Protein AF-A0A914Y4A3-F1 (afdb_monomer_lite)

InterPro domains:
  IPR019425 7TM GPCR, serpentine receptor class t (Srt) [PF10321] (1-140)
  IPR019425 7TM GPCR, serpentine receptor class t (Srt) [PTHR23021] (1-138)

Foldseek 3Di:
DVVLVLVLCVLVDVVVSCVCCPDCNVVVVVVVVVVVVVCCVPPPQDWDQDPVVRATAQDPCPPPDDDPLPPRDTVVVVVVLVCVVVVSVVVVVVSVVVLVVVVVPDDDPVSVVSVVVSVVVVVVVVVVSVVVVVSVVVNSD

Sequence (141 aa):
MIIALNRCLEMYDHHLCAKLFDGYKVLLWLMIPTCHALFITFFTTPIVFSGLYVSWFFNPHLGYFEDNGVRYVNWFHVVNNITLVTVLTTLYGVFVIVYIKKAHGASTTQKQVSFTKVNWMCKVEQNFLTLSSIIYISMRL

Radius of gyration: 19.99 Å; chains: 1; bounding box: 43×32×58 Å

Secondary structure (DSSP, 8-state):
-HHHHHHHHHHH-HHHHHHHHSTTHHHHHHHHHHHHHHHHHHHSPPPEEETTTTEEES-TTTTTS---SSTT--HHHHHHHHHHHHHHHHHHHHHHHHHHHHGGGS-HHHHHHHHHHHHHHHHHHHHHHHHHHHHHHHTT-

Structure (mmCIF, N/CA/C/O backbone):
data_AF-A0A914Y4A3-F1
#
_entry.id   AF-A0A914Y4A3-F1
#
loop_
_atom_site.group_PDB
_atom_site.id
_atom_site.type_symbol
_atom_site.label_atom_id
_atom_site.label_alt_id
_atom_site.label_comp_id
_atom_site.label_asym_id
_atom_site.label_entity_id
_atom_site.label_seq_id
_atom_site.pdbx_PDB_ins_code
_atom_site.Cartn_x
_atom_site.Cartn_y
_atom_site.Cartn_z
_atom_site.occupancy
_atom_site.B_iso_or_equiv
_atom_site.auth_seq_id
_atom_site.auth_comp_id
_atom_site.auth_asym_id
_atom_site.auth_atom_id
_atom_site.pdbx_PDB_model_num
ATOM 1 N N . MET A 1 1 ? -0.942 -2.604 3.015 1.00 72.75 1 MET A N 1
ATOM 2 C CA . MET A 1 1 ? -2.414 -2.612 3.212 1.00 72.75 1 MET A CA 1
ATOM 3 C C . MET A 1 1 ? -2.878 -3.619 4.252 1.00 72.75 1 MET A C 1
ATOM 5 O O . MET A 1 1 ? -3.431 -3.188 5.247 1.00 72.75 1 MET A O 1
ATOM 9 N N . ILE A 1 2 ? -2.655 -4.928 4.072 1.00 78.44 2 ILE A N 1
ATOM 10 C CA . ILE A 1 2 ? -3.132 -5.956 5.025 1.00 78.44 2 ILE A CA 1
ATOM 11 C C . ILE A 1 2 ? -2.548 -5.747 6.432 1.00 78.44 2 ILE A C 1
ATOM 13 O O . ILE A 1 2 ? -3.267 -5.828 7.420 1.00 78.44 2 ILE A O 1
ATOM 17 N N . ILE A 1 3 ? -1.264 -5.388 6.519 1.00 77.69 3 ILE A N 1
ATOM 18 C CA . ILE A 1 3 ? -0.598 -5.077 7.793 1.00 77.69 3 ILE A CA 1
ATOM 19 C C . ILE A 1 3 ? -1.212 -3.831 8.453 1.00 77.69 3 ILE A C 1
ATOM 21 O O . ILE A 1 3 ? -1.491 -3.850 9.649 1.00 77.69 3 ILE A O 1
ATOM 25 N N . ALA A 1 4 ? -1.468 -2.775 7.674 1.00 73.81 4 ALA A N 1
ATOM 26 C CA . ALA A 1 4 ? -2.125 -1.559 8.156 1.00 73.81 4 ALA A CA 1
ATOM 27 C C . ALA A 1 4 ? -3.545 -1.856 8.669 1.00 73.81 4 ALA A C 1
ATOM 29 O O . ALA A 1 4 ? -3.891 -1.471 9.780 1.00 73.81 4 ALA A O 1
ATOM 30 N N . LEU A 1 5 ? -4.325 -2.639 7.916 1.00 76.69 5 LEU A N 1
ATOM 31 C CA . LEU A 1 5 ? -5.645 -3.135 8.314 1.00 76.69 5 LEU A CA 1
ATOM 32 C C . LEU A 1 5 ? -5.609 -3.898 9.637 1.00 76.69 5 LEU A C 1
ATOM 34 O O . LEU A 1 5 ? -6.418 -3.621 10.518 1.00 76.69 5 LEU A O 1
ATOM 38 N N . ASN A 1 6 ? -4.660 -4.824 9.785 1.00 79.81 6 ASN A N 1
ATOM 39 C CA . ASN A 1 6 ? -4.481 -5.591 11.012 1.00 79.81 6 ASN A CA 1
ATOM 40 C C . ASN A 1 6 ? -4.212 -4.666 12.211 1.00 79.81 6 ASN A C 1
ATOM 42 O O . ASN A 1 6 ? -4.856 -4.792 13.245 1.00 79.81 6 ASN A O 1
ATOM 46 N N . ARG A 1 7 ? -3.335 -3.665 12.048 1.00 75.75 7 ARG A N 1
ATOM 47 C CA . ARG A 1 7 ? -3.029 -2.683 13.103 1.00 75.75 7 ARG A CA 1
ATOM 48 C C . ARG A 1 7 ? -4.204 -1.768 13.437 1.00 75.75 7 ARG A C 1
ATOM 50 O O . ARG A 1 7 ? -4.429 -1.475 14.609 1.00 75.75 7 ARG A O 1
ATOM 57 N N . CYS A 1 8 ? -4.972 -1.337 12.438 1.00 74.06 8 CYS A N 1
ATOM 58 C CA . CYS A 1 8 ? -6.203 -0.587 12.670 1.00 74.06 8 CYS A CA 1
ATOM 59 C C . CYS A 1 8 ? -7.218 -1.436 13.448 1.00 74.06 8 CYS A C 1
ATOM 61 O O . CYS A 1 8 ? -7.790 -0.968 14.426 1.00 74.06 8 CYS A O 1
ATOM 63 N N . LEU A 1 9 ? -7.426 -2.694 13.060 1.00 75.25 9 LEU A N 1
ATOM 64 C CA . LEU A 1 9 ? -8.406 -3.572 13.703 1.00 75.25 9 LEU A CA 1
ATOM 65 C C . LEU A 1 9 ? -8.018 -3.944 15.134 1.00 75.25 9 LEU A C 1
ATOM 67 O O . LEU A 1 9 ? -8.874 -3.886 16.013 1.00 75.25 9 LEU A O 1
ATOM 71 N N . GLU A 1 10 ? -6.740 -4.229 15.382 1.00 75.06 10 GLU A N 1
ATOM 72 C CA . GLU A 1 10 ? -6.189 -4.465 16.723 1.00 7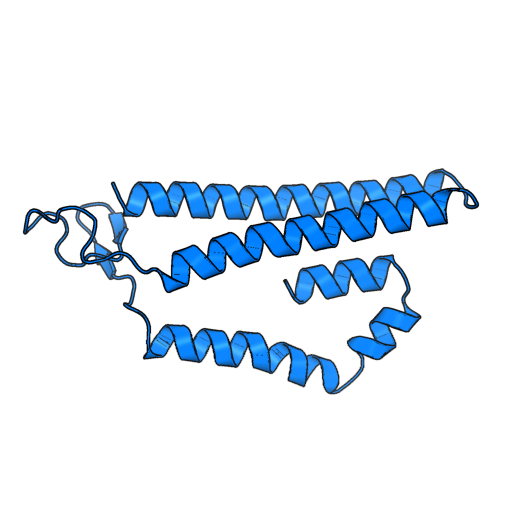5.06 10 GLU A CA 1
ATOM 73 C C . GLU A 1 10 ? -6.460 -3.278 17.664 1.00 75.06 10 GLU A C 1
ATOM 75 O O . GLU A 1 10 ? -6.768 -3.460 18.840 1.00 75.06 10 GLU A O 1
ATOM 80 N N . MET A 1 11 ? -6.417 -2.053 17.133 1.00 68.75 11 MET A N 1
ATOM 81 C CA . MET A 1 11 ? -6.682 -0.832 17.891 1.00 68.75 11 MET A CA 1
ATOM 82 C C . MET A 1 11 ? -8.175 -0.505 18.051 1.00 68.75 11 MET A C 1
ATOM 84 O O . MET A 1 11 ? -8.554 0.185 18.999 1.00 68.75 11 MET A O 1
ATOM 88 N N . TYR A 1 12 ? -9.025 -0.966 17.130 1.00 72.00 12 TYR A N 1
ATOM 89 C CA . TYR A 1 12 ? -10.474 -0.766 17.197 1.00 72.00 12 TYR A CA 1
ATOM 90 C C . TYR A 1 12 ? -11.144 -1.708 18.201 1.00 72.00 12 TYR A C 1
ATOM 92 O O . TYR A 1 12 ? -11.928 -1.266 19.052 1.00 72.00 12 TYR A O 1
ATOM 100 N N . ASP A 1 13 ? -10.874 -3.005 18.042 1.00 72.88 13 ASP A N 1
ATOM 101 C CA . ASP A 1 13 ? -11.457 -4.085 18.825 1.00 72.88 13 ASP A CA 1
ATOM 102 C C . ASP A 1 13 ? -10.665 -5.387 18.617 1.00 72.88 13 ASP A C 1
ATOM 104 O O . ASP A 1 13 ? -10.649 -5.977 17.530 1.00 72.88 13 ASP A O 1
ATOM 108 N N . HIS A 1 14 ? -10.061 -5.869 19.701 1.00 73.69 14 HIS A N 1
ATOM 109 C CA . HIS A 1 14 ? -9.294 -7.109 19.724 1.00 73.69 14 HIS A CA 1
ATOM 110 C C . HIS A 1 14 ? -10.144 -8.333 19.326 1.00 73.69 14 HIS A C 1
ATOM 112 O O . HIS A 1 14 ? -9.629 -9.267 18.710 1.00 73.69 14 HIS A O 1
ATOM 118 N N . HIS A 1 15 ? -11.456 -8.331 19.600 1.00 75.50 15 HIS A N 1
ATOM 119 C CA . HIS A 1 15 ? -12.346 -9.435 19.221 1.00 75.50 15 HIS A CA 1
ATOM 120 C C . HIS A 1 15 ? -12.590 -9.499 17.710 1.00 75.50 15 HIS A C 1
ATOM 122 O O . HIS A 1 15 ? -12.627 -10.588 17.128 1.00 75.50 15 HIS A O 1
ATOM 128 N N . LEU A 1 16 ? -12.728 -8.343 17.054 1.00 71.50 16 LEU A N 1
ATOM 129 C CA . LEU A 1 16 ? -12.895 -8.276 15.602 1.00 71.50 16 LEU A CA 1
ATOM 130 C C . LEU A 1 16 ? -11.595 -8.653 14.881 1.00 71.50 16 LEU A C 1
ATOM 132 O O . LEU A 1 16 ? -11.632 -9.369 13.878 1.00 71.50 16 LEU A O 1
ATOM 136 N N . CYS A 1 17 ? -10.456 -8.212 15.427 1.00 77.31 17 CYS A N 1
ATOM 137 C CA . CYS A 1 17 ? -9.129 -8.572 14.940 1.00 77.31 17 CYS A CA 1
ATOM 138 C C . CYS A 1 17 ? -8.912 -10.088 14.992 1.00 77.31 17 CYS A C 1
ATOM 140 O O . CYS A 1 17 ? -8.583 -10.684 13.970 1.00 77.31 17 CYS A O 1
ATOM 142 N N . ALA A 1 18 ? -9.202 -10.732 16.128 1.00 77.81 18 ALA A N 1
ATOM 143 C CA . ALA A 1 18 ? -9.138 -12.188 16.241 1.00 77.81 18 ALA A CA 1
ATOM 144 C C . ALA A 1 18 ? -10.090 -12.873 15.240 1.00 77.81 18 ALA A C 1
ATOM 146 O O . ALA A 1 18 ? -9.721 -13.799 14.530 1.00 77.81 18 ALA A O 1
ATOM 147 N N . LYS A 1 19 ? -11.317 -12.380 15.053 1.00 79.06 19 LYS A N 1
ATOM 148 C CA . LYS A 1 19 ? -12.245 -13.022 14.107 1.00 79.06 19 LYS A CA 1
ATOM 149 C C . LYS A 1 19 ? -11.733 -13.034 12.654 1.00 79.06 19 LYS A C 1
ATOM 151 O O . LYS A 1 19 ? -11.976 -14.018 11.940 1.00 79.06 19 LYS A O 1
ATOM 156 N N . LEU A 1 20 ? -11.055 -11.963 12.226 1.00 76.38 20 LEU A N 1
ATOM 157 C CA . LEU A 1 20 ? -10.520 -11.804 10.866 1.00 76.38 20 LEU A CA 1
ATOM 158 C C . LEU A 1 20 ? -9.115 -12.401 10.670 1.00 76.38 20 LEU A C 1
ATOM 160 O O . LEU A 1 20 ? -8.853 -12.963 9.606 1.00 76.38 20 LEU A O 1
ATOM 164 N N . PHE A 1 21 ? -8.238 -12.263 11.665 1.00 78.38 21 PHE A N 1
ATOM 165 C CA . PHE A 1 21 ? -6.798 -12.545 11.590 1.00 78.38 21 PHE A CA 1
ATOM 166 C C . PHE A 1 21 ? -6.339 -13.637 12.568 1.00 78.38 21 PHE A C 1
ATOM 168 O O . PHE A 1 21 ? -5.157 -13.710 12.884 1.00 78.38 21 PHE A O 1
ATOM 175 N N . ASP A 1 22 ? -7.230 -14.499 13.054 1.00 78.75 22 ASP A N 1
ATOM 176 C CA . ASP A 1 22 ? -6.824 -15.624 13.901 1.00 78.75 22 ASP A CA 1
ATOM 177 C C . ASP A 1 22 ? -6.582 -16.917 13.104 1.00 78.75 22 ASP A C 1
ATOM 179 O O . ASP A 1 22 ? -7.251 -17.223 12.104 1.00 78.75 22 ASP A O 1
ATOM 183 N N . GLY A 1 23 ? -5.589 -17.674 13.570 1.00 79.75 23 GLY A N 1
ATOM 184 C CA . GLY A 1 23 ? -5.166 -18.960 13.030 1.00 79.75 23 GLY A CA 1
ATOM 185 C C . GLY A 1 23 ? -4.791 -18.940 11.543 1.00 79.75 23 GLY A C 1
ATOM 186 O O . GLY A 1 23 ? -4.080 -18.067 11.044 1.00 79.75 23 GLY A O 1
ATOM 187 N N . TYR A 1 24 ? -5.280 -19.942 10.808 1.00 79.44 24 TYR A N 1
ATOM 188 C CA . TYR A 1 24 ? -4.922 -20.182 9.404 1.00 79.44 24 TYR A CA 1
ATOM 189 C C . TYR A 1 24 ? -5.454 -19.119 8.428 1.00 79.44 24 TYR A C 1
ATOM 191 O O . TYR A 1 24 ? -5.008 -19.053 7.281 1.00 79.44 24 TYR A O 1
ATOM 199 N N . LYS A 1 25 ? -6.396 -18.265 8.854 1.00 80.62 25 LYS A N 1
ATOM 200 C CA . LYS A 1 25 ? -6.972 -17.224 7.991 1.00 80.62 25 LYS A CA 1
ATOM 201 C C . LYS A 1 25 ? -5.934 -16.173 7.609 1.00 80.62 25 LYS A C 1
ATOM 203 O O . LYS A 1 25 ? -5.974 -15.673 6.492 1.00 80.62 25 LYS A O 1
ATOM 208 N N . VAL A 1 26 ? -4.965 -15.889 8.485 1.00 83.38 26 VAL A N 1
ATOM 209 C CA . VAL A 1 26 ? -3.825 -15.008 8.165 1.00 83.38 26 VAL A CA 1
ATOM 210 C C . VAL A 1 26 ? -3.024 -15.555 6.995 1.00 83.38 26 VAL A C 1
ATOM 212 O O . VAL A 1 26 ? -2.602 -14.784 6.138 1.00 83.38 26 VAL A O 1
ATOM 215 N N . LEU A 1 27 ? -2.860 -16.880 6.923 1.00 81.00 27 LEU A N 1
ATOM 216 C CA . LEU A 1 27 ? -2.183 -17.524 5.803 1.00 81.00 27 LEU A CA 1
ATOM 217 C C . LEU A 1 27 ? -2.932 -17.251 4.493 1.00 81.00 27 LEU A C 1
ATOM 219 O O . LEU A 1 27 ? -2.307 -16.860 3.515 1.00 81.00 27 LEU A O 1
ATOM 223 N N . LEU A 1 28 ? -4.267 -17.363 4.488 1.00 83.88 28 LEU A N 1
ATOM 224 C CA . LEU A 1 28 ? -5.092 -17.013 3.323 1.00 83.88 28 LEU A CA 1
ATOM 225 C C . LEU A 1 28 ? -4.951 -15.534 2.938 1.00 83.88 28 LEU A C 1
ATOM 227 O O . LEU A 1 28 ? -4.813 -15.219 1.758 1.00 83.88 28 LEU A O 1
ATOM 231 N N . TRP A 1 29 ? -4.922 -14.629 3.918 1.00 82.94 29 TRP A N 1
ATOM 232 C CA . TRP A 1 29 ? -4.665 -13.209 3.664 1.00 82.94 29 TRP A CA 1
ATOM 233 C C . TRP A 1 29 ? -3.268 -12.959 3.092 1.00 82.94 29 TRP A C 1
ATOM 235 O O . TRP A 1 29 ? -3.117 -12.071 2.259 1.00 82.94 29 TRP A O 1
ATOM 245 N N . LEU A 1 30 ? -2.263 -13.742 3.491 1.00 84.31 30 LEU A N 1
ATOM 246 C CA . LEU A 1 30 ? -0.892 -13.645 2.987 1.00 84.31 30 LEU A CA 1
ATOM 247 C C . LEU A 1 30 ? -0.737 -14.235 1.576 1.00 84.31 30 LEU A C 1
ATOM 249 O O . LEU A 1 30 ? 0.096 -13.766 0.807 1.00 84.31 30 LEU A O 1
ATOM 253 N N . MET A 1 31 ? -1.581 -15.192 1.188 1.00 86.62 31 MET A N 1
ATOM 254 C CA . MET A 1 31 ? -1.581 -15.730 -0.176 1.00 86.62 31 MET A CA 1
ATOM 255 C C . MET A 1 31 ? -1.922 -14.668 -1.228 1.00 86.62 31 MET A C 1
ATOM 257 O O . MET A 1 31 ? -1.401 -14.729 -2.339 1.00 86.62 31 MET A O 1
ATOM 261 N N . ILE A 1 32 ? -2.751 -13.676 -0.888 1.00 85.44 32 ILE A N 1
ATOM 262 C CA . ILE A 1 32 ? -3.153 -12.594 -1.801 1.00 85.44 32 ILE A CA 1
ATOM 263 C C . ILE A 1 32 ? -1.940 -11.766 -2.277 1.00 85.44 32 ILE A C 1
ATOM 265 O O . ILE A 1 32 ? -1.715 -11.702 -3.488 1.00 85.44 32 ILE A O 1
ATOM 269 N N . PRO A 1 33 ? -1.121 -11.152 -1.394 1.00 85.62 33 PRO A N 1
ATOM 270 C CA . PRO A 1 33 ? 0.063 -10.414 -1.820 1.00 85.62 33 PRO A CA 1
ATOM 271 C C . PRO A 1 33 ? 1.119 -11.321 -2.457 1.00 85.62 33 PRO A C 1
ATOM 273 O O . PRO A 1 33 ? 1.798 -10.869 -3.372 1.00 85.62 33 PRO A O 1
ATOM 276 N N . THR A 1 34 ? 1.237 -12.589 -2.048 1.00 86.62 34 THR A N 1
ATOM 277 C CA . THR A 1 34 ? 2.161 -13.538 -2.691 1.00 86.62 34 THR A CA 1
ATOM 278 C C . THR A 1 34 ? 1.754 -13.837 -4.133 1.00 86.62 34 THR A C 1
ATOM 280 O O . THR A 1 34 ? 2.588 -13.778 -5.031 1.00 86.62 34 THR A O 1
ATOM 283 N N . CYS A 1 35 ? 0.470 -14.098 -4.384 1.00 88.19 35 CYS A N 1
ATOM 284 C CA . CYS A 1 35 ? -0.048 -14.314 -5.733 1.00 88.19 35 CYS A CA 1
ATOM 285 C C . CYS A 1 35 ? 0.090 -13.051 -6.596 1.00 88.19 35 CYS A C 1
ATOM 287 O O . CYS A 1 35 ? 0.537 -13.129 -7.737 1.00 88.19 35 CYS A O 1
ATOM 289 N N . HIS A 1 36 ? -0.200 -11.878 -6.027 1.00 84.38 36 HIS A N 1
ATOM 290 C CA . HIS A 1 36 ? -0.008 -10.596 -6.702 1.00 84.38 36 HIS A CA 1
ATOM 291 C C . HIS A 1 36 ? 1.469 -10.326 -7.042 1.00 84.38 36 HIS A C 1
ATOM 293 O O . HIS A 1 36 ? 1.773 -9.867 -8.140 1.00 84.38 36 HIS A O 1
ATOM 299 N N . ALA A 1 37 ? 2.398 -10.647 -6.135 1.00 83.31 37 ALA A N 1
ATOM 300 C CA . ALA A 1 37 ? 3.833 -10.523 -6.383 1.00 83.31 37 ALA A CA 1
ATOM 301 C C . ALA A 1 37 ? 4.287 -11.445 -7.520 1.00 83.31 37 ALA A C 1
ATOM 303 O O . ALA A 1 37 ? 4.954 -10.982 -8.439 1.00 83.31 37 ALA A O 1
ATOM 304 N N . LEU A 1 38 ? 3.859 -12.713 -7.508 1.00 87.12 38 LEU A N 1
ATOM 305 C CA . LEU A 1 38 ? 4.142 -13.654 -8.594 1.00 87.12 38 LEU A CA 1
ATOM 306 C C . LEU A 1 38 ? 3.579 -13.147 -9.928 1.00 87.12 38 LEU A C 1
ATOM 308 O O . LEU A 1 38 ? 4.282 -13.168 -10.935 1.00 87.12 38 LEU A O 1
ATOM 312 N N . PHE A 1 39 ? 2.347 -12.632 -9.937 1.00 86.31 39 PHE A N 1
ATOM 313 C CA . PHE A 1 39 ? 1.743 -12.061 -11.139 1.00 86.31 39 PHE A CA 1
ATOM 314 C C . PHE A 1 39 ? 2.577 -10.903 -11.703 1.00 86.31 39 PHE A C 1
ATOM 316 O O . PHE A 1 39 ? 2.872 -10.876 -12.896 1.00 86.31 39 PHE A O 1
ATOM 323 N N . ILE A 1 40 ? 3.030 -9.979 -10.853 1.00 82.06 40 ILE A N 1
ATOM 324 C CA . ILE A 1 40 ? 3.899 -8.880 -11.291 1.00 82.06 40 ILE A CA 1
ATOM 325 C C . ILE A 1 40 ? 5.226 -9.419 -11.834 1.00 82.06 40 ILE A C 1
ATOM 327 O O . ILE A 1 40 ? 5.658 -8.992 -12.898 1.00 82.06 40 ILE A O 1
ATOM 331 N N . THR A 1 41 ? 5.856 -10.381 -11.158 1.00 81.25 41 THR A N 1
ATOM 332 C CA . THR A 1 41 ? 7.150 -10.926 -11.592 1.00 81.25 41 THR A CA 1
ATOM 333 C C . THR A 1 41 ? 7.087 -11.587 -12.970 1.00 81.25 41 THR A C 1
ATOM 335 O O . THR A 1 41 ? 8.029 -11.439 -13.743 1.00 81.25 41 THR A O 1
ATOM 338 N N . PHE A 1 42 ? 6.003 -12.296 -13.297 1.00 81.75 42 PHE A N 1
ATOM 339 C CA . PHE A 1 42 ? 5.896 -13.015 -14.571 1.00 81.75 42 PHE A CA 1
ATOM 340 C C . PHE A 1 42 ? 5.285 -12.194 -15.713 1.00 81.75 42 PHE A C 1
ATOM 342 O O . PHE A 1 42 ? 5.662 -12.398 -16.864 1.00 81.75 42 PHE A O 1
ATOM 349 N N . PHE A 1 43 ? 4.345 -11.287 -15.427 1.00 79.06 43 PHE A N 1
ATOM 350 C CA . PHE A 1 43 ? 3.544 -10.617 -16.464 1.00 79.06 43 PHE A CA 1
ATOM 351 C C . PHE A 1 43 ? 3.872 -9.135 -16.660 1.00 79.06 43 PHE A C 1
ATOM 353 O O . PHE A 1 43 ? 3.337 -8.507 -17.572 1.00 79.06 43 PHE A O 1
ATOM 360 N N . THR A 1 44 ? 4.723 -8.554 -15.816 1.00 78.38 44 THR A N 1
ATOM 361 C CA . THR A 1 44 ? 5.046 -7.125 -15.862 1.00 78.38 44 THR A CA 1
ATOM 362 C C . THR A 1 44 ? 6.484 -6.901 -16.318 1.00 78.38 44 THR A C 1
ATOM 364 O O . THR A 1 44 ? 7.369 -7.703 -16.033 1.00 78.38 44 THR A O 1
ATOM 367 N N . THR A 1 45 ? 6.734 -5.796 -17.025 1.00 73.38 45 THR A N 1
ATOM 368 C CA . THR A 1 45 ? 8.079 -5.416 -17.468 1.00 73.38 45 THR A CA 1
ATOM 369 C C . THR A 1 45 ? 9.025 -5.255 -16.272 1.00 73.38 45 THR A C 1
ATOM 371 O O . THR A 1 45 ? 8.732 -4.458 -15.370 1.00 73.38 45 THR A O 1
ATOM 374 N N . PRO A 1 46 ? 10.152 -5.993 -16.239 1.00 72.81 46 PRO A N 1
ATOM 375 C CA . PRO A 1 46 ? 11.111 -5.888 -15.153 1.00 72.81 46 PRO A CA 1
ATOM 376 C C . PRO A 1 46 ? 11.825 -4.538 -15.204 1.00 72.81 46 PRO A C 1
ATOM 378 O O . PRO A 1 46 ? 12.092 -3.990 -16.274 1.00 72.81 46 PRO A O 1
ATOM 381 N N . ILE A 1 47 ? 12.146 -4.012 -14.027 1.00 76.38 47 ILE A N 1
ATOM 382 C CA . ILE A 1 47 ? 12.933 -2.790 -13.890 1.00 76.38 47 ILE A CA 1
ATOM 383 C C . ILE A 1 47 ? 14.405 -3.162 -14.068 1.00 76.38 47 ILE A C 1
ATOM 385 O O . ILE A 1 47 ? 14.900 -4.067 -13.395 1.00 76.38 47 ILE A O 1
ATOM 389 N N . VAL A 1 48 ? 15.104 -2.470 -14.964 1.00 79.31 48 VAL A N 1
ATOM 390 C CA . VAL A 1 48 ? 16.516 -2.724 -15.263 1.00 79.31 48 VAL A CA 1
ATOM 391 C C . VAL A 1 48 ? 17.363 -1.609 -14.659 1.00 79.31 48 VAL A C 1
ATOM 393 O O . VAL A 1 48 ? 17.016 -0.430 -14.734 1.00 79.31 48 VAL A O 1
ATOM 396 N N . PHE A 1 49 ? 18.476 -1.981 -14.031 1.00 79.50 49 PHE A N 1
ATOM 397 C CA . PHE A 1 49 ? 19.432 -1.015 -13.501 1.00 79.50 49 PHE A CA 1
ATOM 398 C C . PHE A 1 49 ? 20.270 -0.425 -14.640 1.00 79.50 49 PHE A C 1
ATOM 400 O O . PHE A 1 49 ? 20.935 -1.165 -15.365 1.00 79.50 49 PHE A O 1
ATOM 407 N N . SER A 1 50 ? 20.263 0.903 -14.780 1.00 77.06 50 SER A N 1
ATOM 408 C CA . SER A 1 50 ? 21.127 1.613 -15.722 1.00 77.06 50 SER A CA 1
ATOM 409 C C . SER A 1 50 ? 22.304 2.235 -14.980 1.00 77.0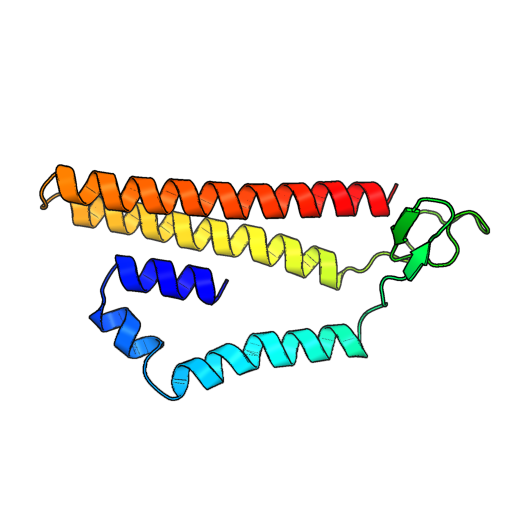6 50 SER A C 1
ATOM 411 O O . SER A 1 50 ? 22.136 3.139 -14.160 1.00 77.06 50 SER A O 1
ATOM 413 N N . GLY A 1 51 ? 23.516 1.779 -15.304 1.00 77.38 51 GLY A N 1
ATOM 414 C CA . GLY A 1 51 ? 24.753 2.335 -14.751 1.00 77.38 51 GLY A CA 1
ATOM 415 C C . GLY A 1 51 ? 25.043 3.771 -15.201 1.00 77.38 51 GLY A C 1
ATOM 416 O O . GLY A 1 51 ? 25.794 4.464 -14.526 1.00 77.38 51 GLY A O 1
ATOM 417 N N . LEU A 1 52 ? 24.423 4.236 -16.294 1.00 74.56 52 LEU A N 1
ATOM 418 C CA . LEU A 1 52 ? 24.605 5.599 -16.815 1.00 74.56 52 LEU A CA 1
ATOM 419 C C . LEU A 1 52 ? 23.996 6.663 -15.895 1.00 74.56 52 LEU A C 1
ATOM 421 O O . LEU A 1 52 ? 24.572 7.730 -15.719 1.00 74.56 52 LEU A O 1
ATOM 425 N N . TYR A 1 53 ? 22.852 6.353 -15.285 1.00 74.62 53 TYR A N 1
ATOM 426 C CA . TYR A 1 53 ? 22.121 7.266 -14.401 1.00 74.62 53 TYR A CA 1
ATOM 427 C C . TYR A 1 53 ? 22.101 6.781 -12.944 1.00 74.62 53 TYR A C 1
ATOM 429 O O . TYR A 1 53 ? 21.433 7.382 -12.107 1.00 74.62 53 TYR A O 1
ATOM 437 N N . VAL A 1 54 ? 22.811 5.681 -12.645 1.00 80.88 54 VAL A N 1
ATOM 438 C CA . VAL A 1 54 ? 22.905 5.049 -11.314 1.00 80.88 54 VAL A CA 1
ATOM 439 C C . VAL A 1 54 ? 21.516 4.863 -10.684 1.00 80.88 54 VAL A C 1
ATOM 441 O O . VAL A 1 54 ? 21.289 5.112 -9.502 1.00 80.88 54 VAL A O 1
ATOM 444 N N . SER A 1 55 ? 20.547 4.460 -11.505 1.00 78.88 55 SER A N 1
ATOM 445 C CA . SER A 1 55 ? 19.149 4.339 -11.098 1.00 78.88 55 SER A CA 1
ATOM 446 C C . SER A 1 55 ? 18.446 3.230 -11.881 1.00 78.88 55 SER A C 1
ATOM 448 O O . SER A 1 55 ? 18.992 2.623 -12.805 1.00 78.88 55 SER A O 1
ATOM 450 N N . TRP A 1 56 ? 17.235 2.921 -11.447 1.00 77.06 56 TRP A N 1
ATOM 451 C CA . TRP A 1 56 ? 16.424 1.812 -11.917 1.00 77.06 56 TRP A CA 1
ATOM 452 C C . TRP A 1 56 ? 15.349 2.334 -12.857 1.00 77.06 56 TRP A C 1
ATOM 454 O O . TRP A 1 56 ? 14.592 3.218 -12.476 1.00 77.06 56 TRP A O 1
ATOM 464 N N . PHE A 1 57 ? 15.253 1.785 -14.063 1.00 74.88 57 PHE A N 1
ATOM 465 C CA . PHE A 1 57 ? 14.324 2.291 -15.066 1.00 74.88 57 PHE A CA 1
ATOM 466 C C . PHE A 1 57 ? 13.519 1.181 -15.721 1.00 74.88 57 PHE A C 1
ATOM 468 O O . PHE A 1 57 ? 13.975 0.049 -15.880 1.00 74.88 57 PHE A O 1
ATOM 475 N N . PHE A 1 58 ? 12.303 1.530 -16.137 1.00 75.12 58 PHE A N 1
ATOM 476 C CA . PHE A 1 58 ? 11.461 0.646 -16.940 1.00 75.12 58 PHE A CA 1
ATOM 477 C C . PHE A 1 58 ? 11.917 0.582 -18.406 1.00 75.12 58 PHE A C 1
ATOM 479 O O . PHE A 1 58 ? 11.609 -0.387 -19.096 1.00 75.12 58 PHE A O 1
ATOM 486 N N . ASN A 1 59 ? 12.652 1.594 -18.884 1.00 75.12 59 ASN A N 1
ATOM 487 C CA . ASN A 1 59 ? 13.215 1.630 -20.230 1.00 75.12 59 ASN A CA 1
ATOM 488 C C . ASN A 1 59 ? 14.692 1.180 -20.205 1.00 75.12 59 ASN A C 1
ATOM 490 O O . ASN A 1 59 ? 15.544 1.930 -19.729 1.00 75.12 59 ASN A O 1
ATOM 494 N N . PRO A 1 60 ? 15.037 -0.005 -20.737 1.00 72.06 60 PRO A N 1
ATOM 495 C CA . PRO A 1 60 ? 16.422 -0.477 -20.771 1.00 72.06 60 PRO A CA 1
ATOM 496 C C . PRO A 1 60 ? 17.296 0.260 -21.801 1.00 72.06 60 PRO A C 1
ATOM 498 O O . PRO A 1 60 ? 18.516 0.141 -21.757 1.00 72.06 60 PRO A O 1
ATOM 501 N N . HIS A 1 61 ? 16.696 1.023 -22.720 1.00 71.50 61 HIS A N 1
ATOM 502 C CA . HIS A 1 61 ? 17.381 1.726 -23.810 1.00 71.50 61 HIS A CA 1
ATOM 503 C C . HIS A 1 61 ? 17.611 3.219 -23.531 1.00 71.50 61 HIS A C 1
ATOM 505 O O . HIS A 1 61 ? 17.941 3.976 -24.449 1.00 71.50 61 HIS A O 1
ATOM 511 N N . LEU A 1 62 ? 17.429 3.656 -22.282 1.00 69.69 62 LEU A N 1
ATOM 512 C CA . LEU A 1 62 ? 17.684 5.036 -21.868 1.00 69.69 62 LEU A CA 1
ATOM 513 C C . LEU A 1 62 ? 19.107 5.469 -22.238 1.00 69.69 62 LEU A C 1
ATOM 515 O O . LEU A 1 62 ? 20.082 4.837 -21.832 1.00 69.69 62 LEU A O 1
ATOM 519 N N . GLY A 1 63 ? 19.202 6.547 -23.019 1.00 67.25 63 GLY A N 1
ATOM 520 C CA . GLY A 1 63 ? 20.462 7.114 -23.509 1.00 67.25 63 GLY A CA 1
ATOM 521 C C . GLY A 1 63 ? 20.945 6.586 -24.867 1.00 67.25 63 GLY A C 1
ATOM 522 O O . GLY A 1 63 ? 21.883 7.158 -25.413 1.00 67.25 63 GLY A O 1
ATOM 523 N N . TYR A 1 64 ? 20.312 5.552 -25.438 1.00 70.94 64 TYR A N 1
ATOM 524 C CA . TYR A 1 64 ? 20.690 4.988 -26.748 1.00 70.94 64 TYR A CA 1
ATOM 525 C C . TYR A 1 64 ? 19.699 5.320 -27.872 1.00 70.94 64 TYR A C 1
ATOM 527 O O . TYR A 1 64 ? 20.109 5.483 -29.018 1.00 70.94 64 TYR A O 1
ATOM 535 N N . PHE A 1 65 ? 18.408 5.438 -27.554 1.00 70.75 65 PHE A N 1
ATOM 536 C CA . PHE A 1 65 ? 17.358 5.829 -28.499 1.00 70.75 65 PHE A CA 1
ATOM 537 C C . PHE A 1 65 ? 16.443 6.876 -27.857 1.00 70.75 65 PHE A C 1
ATOM 539 O O . PHE A 1 65 ? 16.111 6.754 -26.676 1.00 70.75 65 PHE A O 1
ATOM 546 N N . GLU A 1 66 ? 16.014 7.882 -28.627 1.00 64.88 66 GLU A N 1
ATOM 547 C CA . GLU A 1 66 ? 14.973 8.814 -28.183 1.00 64.88 66 GLU A CA 1
ATOM 548 C C . GLU A 1 66 ? 13.656 8.046 -28.008 1.00 64.88 66 GLU A C 1
ATOM 550 O O . GLU A 1 66 ? 13.084 7.512 -28.962 1.00 64.88 66 GLU A O 1
ATOM 555 N N . ASP A 1 67 ? 13.196 7.948 -26.763 1.00 66.88 67 ASP A N 1
ATOM 556 C CA . ASP A 1 67 ? 11.875 7.433 -26.430 1.00 66.88 67 ASP A CA 1
ATOM 557 C C . ASP A 1 67 ? 10.982 8.594 -26.001 1.00 66.88 67 ASP A C 1
ATOM 559 O O . ASP A 1 67 ? 11.354 9.414 -25.167 1.00 66.88 67 ASP A O 1
ATOM 563 N N . ASN A 1 68 ? 9.758 8.623 -26.522 1.00 64.62 68 ASN A N 1
ATOM 564 C CA . ASN A 1 68 ? 8.791 9.689 -26.256 1.00 64.62 68 ASN A CA 1
ATOM 565 C C . ASN A 1 68 ? 8.134 9.558 -24.862 1.00 64.62 68 ASN A C 1
ATOM 567 O O . ASN A 1 68 ? 7.094 10.162 -24.607 1.00 64.62 68 ASN A O 1
ATOM 571 N N . GLY A 1 69 ? 8.682 8.717 -23.975 1.00 64.19 69 GLY A N 1
ATOM 572 C CA . GLY A 1 69 ? 8.211 8.521 -22.600 1.00 64.19 69 GLY A CA 1
ATOM 573 C C . GLY A 1 69 ? 6.881 7.768 -22.464 1.00 64.19 69 GLY A C 1
ATOM 574 O O . GLY A 1 69 ? 6.256 7.816 -21.401 1.00 64.19 69 GLY A O 1
ATOM 575 N N . VAL A 1 70 ? 6.419 7.094 -23.527 1.00 64.00 70 VAL A N 1
ATOM 576 C CA . VAL A 1 70 ? 5.135 6.358 -23.557 1.00 64.00 70 VAL A CA 1
ATOM 577 C C . VAL A 1 70 ? 5.328 4.849 -23.741 1.00 64.00 70 VAL A C 1
ATOM 579 O O . VAL A 1 70 ? 4.504 4.074 -23.258 1.00 64.00 70 VAL A O 1
ATOM 582 N N . ARG A 1 71 ? 6.409 4.395 -24.397 1.00 65.31 71 ARG A N 1
ATOM 583 C CA . ARG A 1 71 ? 6.579 2.971 -24.749 1.00 65.31 71 ARG A CA 1
ATOM 584 C C . ARG A 1 71 ? 6.871 2.065 -23.558 1.00 65.31 71 ARG A C 1
ATOM 586 O O . ARG A 1 71 ? 6.436 0.919 -23.564 1.00 65.31 71 ARG A O 1
ATOM 593 N N . TYR A 1 72 ? 7.561 2.571 -22.539 1.00 68.00 72 TYR A N 1
ATOM 594 C CA . TYR A 1 72 ? 7.993 1.777 -21.381 1.00 68.00 72 TYR A CA 1
ATOM 595 C C . TYR A 1 72 ? 7.268 2.166 -20.085 1.00 68.00 72 TYR A C 1
ATOM 597 O O . TYR A 1 72 ? 7.806 2.029 -18.988 1.00 68.00 72 TYR A O 1
ATOM 605 N N . VAL A 1 73 ? 6.026 2.651 -20.190 1.00 71.44 73 VAL A N 1
ATOM 606 C CA . VAL A 1 73 ? 5.194 2.949 -19.017 1.00 71.44 73 VAL A CA 1
ATOM 607 C C . VAL A 1 73 ? 4.530 1.674 -18.516 1.00 71.44 73 VAL A C 1
ATOM 609 O O . VAL A 1 73 ? 3.708 1.059 -19.194 1.00 71.44 73 VAL A O 1
ATOM 612 N N . ASN A 1 74 ? 4.842 1.305 -17.278 1.00 76.38 74 ASN A N 1
ATOM 613 C CA . ASN A 1 74 ? 4.161 0.219 -16.594 1.00 76.38 74 ASN A CA 1
ATOM 614 C C . ASN A 1 74 ? 2.867 0.713 -15.925 1.00 76.38 74 ASN A C 1
ATOM 616 O O . ASN A 1 74 ? 2.864 1.160 -14.774 1.00 76.38 74 ASN A O 1
ATOM 620 N N . TRP A 1 75 ? 1.754 0.610 -16.650 1.00 76.19 75 TRP A N 1
ATOM 621 C CA . TRP A 1 75 ? 0.431 1.012 -16.166 1.00 76.19 75 TRP A CA 1
ATOM 622 C C . TRP A 1 75 ? -0.024 0.240 -14.924 1.00 76.19 75 TRP A C 1
ATOM 624 O O . TRP A 1 75 ? -0.666 0.826 -14.053 1.00 76.19 75 TRP A O 1
ATOM 634 N N . PHE A 1 76 ? 0.361 -1.032 -14.782 1.00 79.38 76 PHE A N 1
ATOM 635 C CA . PHE A 1 76 ? 0.037 -1.824 -13.591 1.00 79.38 76 PHE A CA 1
ATOM 636 C C . PHE A 1 76 ? 0.679 -1.240 -12.333 1.00 79.38 76 PHE A C 1
ATOM 638 O O . PHE A 1 76 ? 0.032 -1.154 -11.291 1.00 79.38 76 PHE A O 1
ATOM 645 N N . HIS A 1 77 ? 1.921 -0.762 -12.435 1.00 76.62 77 HIS A N 1
ATOM 646 C CA . HIS A 1 77 ? 2.595 -0.102 -11.320 1.00 76.62 77 HIS A CA 1
ATOM 647 C C . HIS A 1 77 ? 1.908 1.215 -10.929 1.00 76.62 77 HIS A C 1
ATOM 649 O O . HIS A 1 77 ? 1.745 1.494 -9.740 1.00 76.62 77 HIS A O 1
ATOM 655 N N . VAL A 1 78 ? 1.456 2.009 -11.906 1.00 77.69 78 VAL A N 1
ATOM 656 C CA . VAL A 1 78 ? 0.722 3.263 -11.650 1.00 77.69 78 VAL A CA 1
ATOM 657 C C . VAL A 1 78 ? -0.606 2.986 -10.950 1.00 77.69 78 VAL A C 1
ATOM 659 O O . VAL A 1 78 ? -0.887 3.574 -9.906 1.00 77.69 78 VAL A O 1
ATOM 662 N N . VAL A 1 79 ? -1.401 2.056 -11.485 1.00 82.38 79 VAL A N 1
ATOM 663 C CA . VAL A 1 79 ? -2.700 1.678 -10.910 1.00 82.38 79 VAL A CA 1
ATOM 664 C C . VAL A 1 79 ? -2.528 1.122 -9.500 1.00 82.38 79 VAL A C 1
ATOM 666 O O . VAL A 1 79 ? -3.275 1.511 -8.603 1.00 82.38 79 VAL A O 1
ATOM 669 N N . ASN A 1 80 ? -1.526 0.267 -9.274 1.00 82.25 80 ASN A N 1
ATOM 670 C CA . ASN A 1 80 ? -1.236 -0.268 -7.948 1.00 82.25 80 ASN A CA 1
ATOM 671 C C . ASN A 1 80 ? -0.901 0.856 -6.955 1.00 82.25 80 ASN A C 1
ATOM 673 O O . ASN A 1 80 ? -1.496 0.912 -5.885 1.00 82.25 80 ASN A O 1
ATOM 677 N N . ASN A 1 81 ? -0.029 1.803 -7.316 1.00 80.44 81 ASN A N 1
ATOM 678 C CA . ASN A 1 81 ? 0.316 2.924 -6.434 1.00 80.44 81 ASN A CA 1
ATOM 679 C C . ASN A 1 81 ? -0.879 3.833 -6.113 1.00 80.44 81 ASN A C 1
ATOM 681 O O . ASN A 1 81 ? -1.080 4.183 -4.951 1.00 80.44 81 ASN A O 1
ATOM 685 N N . ILE A 1 82 ? -1.709 4.170 -7.105 1.00 82.38 82 ILE A N 1
ATOM 686 C CA . ILE A 1 82 ? -2.930 4.959 -6.873 1.00 82.38 82 ILE A CA 1
ATOM 687 C C . ILE A 1 82 ? -3.881 4.197 -5.947 1.00 82.38 82 ILE A C 1
ATOM 689 O O . ILE A 1 82 ? -4.358 4.750 -4.959 1.00 82.38 82 ILE A O 1
ATOM 693 N N . THR A 1 83 ? -4.099 2.908 -6.214 1.00 84.12 83 THR A N 1
ATOM 694 C CA . THR A 1 83 ? -4.965 2.048 -5.395 1.00 84.12 83 THR A CA 1
ATOM 695 C C . THR A 1 83 ? -4.474 1.982 -3.949 1.00 84.12 83 THR A C 1
ATOM 697 O O . THR A 1 83 ? -5.278 2.103 -3.021 1.00 84.12 83 THR A O 1
ATOM 700 N N . LEU A 1 84 ? -3.158 1.853 -3.741 1.00 81.25 84 LEU A N 1
ATOM 701 C CA . LEU A 1 84 ? -2.539 1.874 -2.415 1.00 81.25 84 LEU A CA 1
ATOM 702 C C . LEU A 1 84 ? -2.857 3.177 -1.673 1.00 81.25 84 LEU A C 1
ATOM 704 O O . LEU A 1 84 ? -3.356 3.121 -0.548 1.00 81.25 84 LEU A O 1
ATOM 708 N N . VAL A 1 85 ? -2.619 4.329 -2.308 1.00 81.44 85 VAL A N 1
ATOM 709 C CA . VAL A 1 85 ? -2.870 5.655 -1.721 1.00 81.44 85 VAL A CA 1
ATOM 710 C C . VAL A 1 85 ? -4.348 5.834 -1.386 1.00 81.44 85 VAL A C 1
ATOM 712 O O . VAL A 1 85 ? -4.680 6.214 -0.261 1.00 81.44 85 VAL A O 1
ATOM 715 N N . THR A 1 86 ? -5.245 5.545 -2.330 1.00 83.31 86 THR A N 1
ATOM 716 C CA . THR A 1 86 ? -6.683 5.768 -2.156 1.00 83.31 86 THR A CA 1
ATOM 717 C C . THR A 1 86 ? -7.234 4.920 -1.019 1.00 83.31 86 THR A C 1
ATOM 719 O O . THR A 1 86 ? -7.840 5.451 -0.092 1.00 83.31 86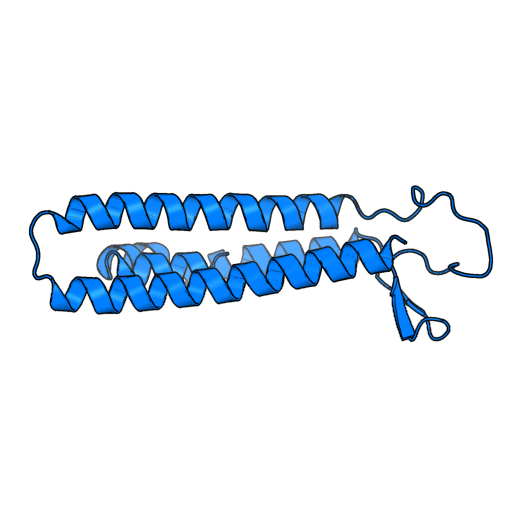 THR A O 1
ATOM 722 N N . VAL A 1 87 ? -6.987 3.611 -1.040 1.00 83.81 87 VAL A N 1
ATOM 723 C CA . VAL A 1 87 ? -7.590 2.698 -0.066 1.00 83.81 87 VAL A CA 1
ATOM 724 C C . VAL A 1 87 ? -7.011 2.902 1.331 1.00 83.81 87 VAL A C 1
ATOM 726 O O . VAL A 1 87 ? -7.785 2.876 2.284 1.00 83.81 87 VAL A O 1
ATOM 729 N N . LEU A 1 88 ? -5.700 3.142 1.483 1.00 79.56 88 LEU A N 1
ATOM 730 C CA . LEU A 1 88 ? -5.120 3.478 2.793 1.00 79.56 88 LEU A CA 1
ATOM 731 C C . LEU A 1 88 ? -5.759 4.755 3.349 1.00 79.56 88 LEU A C 1
ATOM 733 O O . LEU A 1 88 ? -6.235 4.754 4.484 1.00 79.56 88 LEU A O 1
ATOM 737 N N . THR A 1 89 ? -5.853 5.807 2.531 1.00 81.81 89 THR A N 1
ATOM 738 C CA . THR A 1 89 ? -6.478 7.079 2.929 1.00 81.81 89 THR A CA 1
ATOM 739 C C . THR A 1 89 ? -7.927 6.876 3.378 1.00 81.81 89 THR A C 1
ATOM 741 O O . THR A 1 89 ? -8.318 7.356 4.443 1.00 81.81 89 THR A O 1
ATOM 744 N N . THR A 1 90 ? -8.722 6.118 2.617 1.00 83.12 90 THR A N 1
ATOM 745 C CA . THR A 1 90 ? -10.116 5.818 2.972 1.00 83.12 90 THR A CA 1
ATOM 746 C C . THR A 1 90 ? -10.212 5.008 4.264 1.00 83.12 90 THR A C 1
ATOM 748 O O . THR A 1 90 ? -11.028 5.337 5.123 1.00 83.12 90 THR A O 1
ATOM 751 N N . LEU A 1 91 ? -9.374 3.984 4.442 1.00 81.25 91 LEU A N 1
ATOM 752 C CA . LEU A 1 91 ? -9.377 3.133 5.634 1.00 81.25 91 LEU A CA 1
ATOM 753 C C . LEU A 1 91 ? -9.092 3.917 6.909 1.00 81.25 91 LEU A C 1
ATOM 755 O O . LEU A 1 91 ? -9.851 3.823 7.876 1.00 81.25 91 LEU A O 1
ATOM 759 N N . TYR A 1 92 ? -8.033 4.724 6.898 1.00 75.62 92 TYR A N 1
ATOM 760 C CA . TYR A 1 92 ? -7.700 5.568 8.038 1.00 75.62 92 TYR A CA 1
ATOM 761 C C . TYR A 1 92 ? -8.747 6.663 8.260 1.00 75.62 92 TYR A C 1
ATOM 763 O O . TYR A 1 92 ? -9.097 6.938 9.406 1.00 75.62 92 TYR A O 1
ATOM 771 N N . GLY A 1 93 ? -9.312 7.240 7.194 1.00 78.50 93 GLY A N 1
ATOM 772 C CA . GLY A 1 93 ? -10.408 8.205 7.300 1.00 78.50 93 GLY A CA 1
ATOM 773 C C . GLY A 1 93 ? -11.637 7.618 8.002 1.00 78.50 93 GLY A C 1
ATOM 774 O O . GLY A 1 93 ? -12.141 8.197 8.965 1.00 78.50 93 GLY A O 1
ATOM 775 N N . VAL A 1 94 ? -12.075 6.426 7.584 1.00 80.62 94 VAL A N 1
ATOM 776 C CA . VAL A 1 94 ? -13.173 5.690 8.233 1.00 80.62 94 VAL A CA 1
ATOM 777 C C . VAL A 1 94 ? -12.828 5.377 9.688 1.00 80.62 94 VAL A C 1
ATOM 779 O O . VAL A 1 94 ? -13.662 5.580 10.571 1.00 80.62 94 VAL A O 1
ATOM 782 N N . PHE A 1 95 ? -11.595 4.945 9.958 1.00 74.44 95 PHE A N 1
ATOM 783 C CA . PHE A 1 95 ? -11.135 4.651 11.311 1.00 74.44 95 PHE A CA 1
ATOM 784 C C . PHE A 1 95 ? -11.215 5.878 12.227 1.00 74.44 95 PHE A C 1
ATOM 786 O O . PHE A 1 95 ? -11.760 5.783 13.324 1.00 74.44 95 PHE A O 1
ATOM 793 N N . VAL A 1 96 ? -10.747 7.043 11.769 1.00 75.38 96 VAL A N 1
ATOM 794 C CA . VAL A 1 96 ? -10.818 8.303 12.525 1.00 75.38 96 VAL A CA 1
ATOM 795 C C . VAL A 1 96 ? -12.268 8.703 12.802 1.00 75.38 96 VAL A C 1
ATOM 797 O O . VAL A 1 96 ? -12.590 9.060 13.934 1.00 75.38 96 VAL A O 1
ATOM 800 N N . ILE A 1 97 ? -13.165 8.592 11.819 1.00 79.00 97 ILE A N 1
ATOM 801 C CA . ILE A 1 97 ? -14.589 8.921 11.999 1.00 79.00 97 ILE A CA 1
ATOM 802 C C . ILE A 1 97 ? -15.229 8.007 13.050 1.00 79.00 97 ILE A C 1
ATOM 804 O O . ILE A 1 97 ? -15.874 8.482 13.986 1.00 79.00 97 ILE A O 1
ATOM 808 N N . VAL A 1 98 ? -15.036 6.693 12.928 1.00 74.81 98 VAL A N 1
ATOM 809 C CA . VAL A 1 98 ? -15.563 5.706 13.882 1.00 74.81 98 VAL A CA 1
ATOM 810 C C . VAL A 1 98 ? -14.986 5.940 15.279 1.00 74.81 98 VAL A C 1
ATOM 812 O O . VAL A 1 98 ? -15.713 5.884 16.275 1.00 74.81 98 VAL A O 1
ATOM 815 N N . TYR A 1 99 ? -13.697 6.263 15.354 1.00 70.56 99 TYR A N 1
ATOM 816 C CA . TYR A 1 99 ? -13.014 6.576 16.597 1.00 70.56 99 TYR A CA 1
ATOM 817 C C . TYR A 1 99 ? -13.594 7.814 17.283 1.00 70.56 99 TYR A C 1
ATOM 819 O O . TYR A 1 99 ? -13.890 7.758 18.474 1.00 70.56 99 TYR A O 1
ATOM 827 N N . ILE A 1 100 ? -13.834 8.901 16.542 1.00 72.00 100 ILE A N 1
ATOM 828 C CA . ILE A 1 100 ? -14.459 10.126 17.066 1.00 72.00 100 ILE A CA 1
ATOM 829 C C . ILE A 1 100 ? -15.869 9.829 17.601 1.00 72.00 100 ILE A C 1
ATOM 831 O O . ILE A 1 100 ? -16.209 10.270 18.700 1.00 72.00 100 ILE A O 1
ATOM 835 N N . LYS A 1 101 ? -16.668 9.017 16.893 1.00 75.31 101 LYS A N 1
ATOM 836 C CA . LYS A 1 101 ? -18.017 8.625 17.348 1.00 75.31 101 LYS A CA 1
ATOM 837 C C . LYS A 1 101 ? -17.983 7.801 18.640 1.00 75.31 101 LYS A C 1
ATOM 839 O O . LYS A 1 101 ? -18.763 8.063 19.551 1.00 75.31 101 LYS A O 1
ATOM 844 N N . LYS A 1 102 ? -17.060 6.839 18.760 1.00 70.38 102 LYS A N 1
ATOM 845 C CA . LYS A 1 102 ? -16.864 6.033 19.985 1.00 70.38 102 LYS A CA 1
ATOM 846 C C . LYS A 1 102 ? -16.253 6.868 21.121 1.00 70.38 102 LYS A C 1
ATOM 848 O O . LYS A 1 102 ? -16.510 6.627 22.299 1.00 70.38 102 LYS A O 1
ATOM 853 N N . ALA A 1 103 ? -15.496 7.906 20.774 1.00 64.69 103 ALA A N 1
ATOM 854 C CA . ALA A 1 103 ? -14.904 8.848 21.705 1.00 64.69 103 ALA A CA 1
ATOM 855 C C . ALA A 1 103 ? -15.891 9.867 22.300 1.00 64.69 103 ALA A C 1
ATOM 857 O O . ALA A 1 103 ? -15.489 10.646 23.156 1.00 64.69 103 ALA A O 1
ATOM 858 N N . HIS A 1 104 ? -17.179 9.854 21.979 1.00 63.22 104 HIS A N 1
ATOM 859 C CA . HIS A 1 104 ? -18.131 10.697 22.712 1.00 63.22 104 HIS A CA 1
ATOM 860 C C . HIS A 1 104 ? -18.432 10.203 24.149 1.00 63.22 104 HIS A C 1
ATOM 862 O O . HIS A 1 104 ? -19.049 10.938 24.908 1.00 63.22 104 HIS A O 1
ATOM 868 N N . GLY A 1 105 ? -17.958 9.011 24.562 1.00 59.84 105 GLY A N 1
ATOM 869 C CA . GLY A 1 105 ? -18.280 8.419 25.880 1.00 59.84 105 GLY A CA 1
ATOM 870 C C . GLY A 1 105 ? -17.122 7.806 26.690 1.00 59.84 105 GLY A C 1
ATOM 871 O O . GLY A 1 105 ? -17.375 7.004 27.578 1.00 59.84 105 GLY A O 1
ATOM 872 N N . ALA A 1 106 ? -15.857 8.135 26.402 1.00 58.72 106 ALA A N 1
ATOM 873 C CA . ALA A 1 106 ? -14.677 7.517 27.050 1.00 58.72 106 ALA A CA 1
ATOM 874 C C . ALA A 1 106 ? -13.653 8.550 27.585 1.00 58.72 106 ALA A C 1
ATOM 876 O O . ALA A 1 106 ? -13.724 9.729 27.242 1.00 58.72 106 ALA A O 1
ATOM 877 N N . SER A 1 107 ? -12.687 8.145 28.413 1.00 55.00 107 SER A N 1
ATOM 878 C CA . SER A 1 107 ? -11.712 9.061 29.037 1.00 55.00 107 SER A CA 1
ATOM 879 C C . SER A 1 107 ? -10.680 9.630 28.040 1.00 55.00 107 SER A C 1
ATOM 881 O O . SER A 1 107 ? -10.237 8.956 27.108 1.00 55.00 107 SER A O 1
ATOM 883 N N . THR A 1 108 ? -10.306 10.903 28.214 1.00 56.69 108 THR A N 1
ATOM 884 C CA . THR A 1 108 ? -9.481 11.704 27.282 1.00 56.69 108 THR A CA 1
ATOM 885 C C . THR A 1 108 ? -8.043 11.188 27.114 1.00 56.69 108 THR A C 1
ATOM 887 O O . THR A 1 108 ? -7.492 11.237 26.015 1.00 56.69 108 THR A O 1
ATOM 890 N N . THR A 1 109 ? -7.443 10.618 28.162 1.00 54.97 109 THR A N 1
ATOM 891 C CA . THR A 1 109 ? -6.013 10.253 28.183 1.00 54.97 109 THR A CA 1
ATOM 892 C C . THR A 1 109 ? -5.686 9.005 27.354 1.00 54.97 109 THR A C 1
ATOM 894 O O . THR A 1 109 ? -4.731 9.019 26.579 1.00 54.97 109 THR A O 1
ATOM 897 N N . GLN A 1 110 ? -6.495 7.937 27.430 1.00 59.81 110 GLN A N 1
ATOM 898 C CA . GLN A 1 110 ? -6.306 6.752 26.570 1.00 59.81 110 GLN A CA 1
ATOM 899 C C . GLN A 1 110 ? -6.563 7.076 25.095 1.00 59.81 110 GLN A C 1
ATOM 901 O O . GLN A 1 110 ? -5.920 6.514 24.204 1.00 59.81 110 GLN A O 1
ATOM 906 N N . LYS A 1 111 ? -7.454 8.040 24.830 1.00 58.97 111 LYS A N 1
ATOM 907 C CA . LYS A 1 111 ? -7.784 8.432 23.463 1.00 58.97 111 LYS A CA 1
ATOM 908 C C . LYS A 1 111 ? -6.649 9.139 22.741 1.00 58.97 111 LYS A C 1
ATOM 910 O O . LYS A 1 111 ? -6.454 8.946 21.541 1.00 58.97 111 LYS A O 1
ATOM 915 N N . GLN A 1 112 ? -5.917 9.973 23.465 1.00 59.00 112 GLN A N 1
ATOM 916 C CA . GLN A 1 112 ? -4.853 10.786 22.899 1.00 59.00 112 GLN A CA 1
ATOM 917 C C . GLN A 1 112 ? -3.640 9.931 22.513 1.00 59.00 112 GLN A C 1
ATOM 919 O O . GLN A 1 112 ? -3.046 10.153 21.459 1.00 59.00 112 GLN A O 1
ATOM 924 N N . VAL A 1 113 ? -3.322 8.897 23.299 1.00 61.19 113 VAL A N 1
ATOM 925 C CA . VAL A 1 113 ? -2.206 7.975 23.020 1.00 61.19 113 VAL A CA 1
ATOM 926 C C . VAL A 1 113 ? -2.484 7.113 21.782 1.00 61.19 113 VAL A C 1
ATOM 928 O O . VAL A 1 113 ? -1.614 6.997 20.919 1.00 61.19 113 VAL A O 1
ATOM 931 N N . SER A 1 114 ? -3.695 6.558 21.650 1.00 63.34 114 SER A N 1
ATOM 932 C CA . SER A 1 114 ? -4.084 5.759 20.474 1.00 63.34 114 SER A CA 1
ATOM 933 C C . SER A 1 114 ? -4.129 6.605 19.198 1.00 63.34 114 SER A C 1
ATOM 935 O O . SER A 1 114 ? -3.554 6.234 18.177 1.00 63.34 114 SER A O 1
ATOM 937 N N . PHE A 1 115 ? -4.722 7.802 19.271 1.00 64.50 115 PHE A N 1
ATOM 938 C CA . PHE A 1 115 ? -4.809 8.716 18.131 1.00 64.50 115 PHE A CA 1
ATOM 939 C C . PHE A 1 115 ? -3.433 9.226 17.681 1.00 64.50 115 PHE A C 1
ATOM 941 O O . PHE A 1 115 ? -3.150 9.280 16.486 1.00 64.50 115 PHE A O 1
ATOM 948 N N . THR A 1 116 ? -2.543 9.543 18.627 1.00 64.81 116 THR A N 1
ATOM 949 C CA . THR A 1 116 ? -1.174 9.985 18.317 1.00 64.81 116 THR A CA 1
ATOM 950 C C . THR A 1 116 ? -0.381 8.879 17.621 1.00 64.81 116 THR A C 1
ATOM 952 O O . THR A 1 116 ? 0.290 9.154 16.629 1.00 64.81 116 THR A O 1
ATOM 955 N N . LYS A 1 117 ? -0.507 7.618 18.064 1.00 66.12 117 LYS A N 1
ATOM 956 C CA . LYS A 1 117 ? 0.130 6.466 17.402 1.00 66.12 117 LYS A CA 1
ATOM 957 C C . LYS A 1 117 ? -0.360 6.278 15.962 1.00 66.12 117 LYS A C 1
ATOM 959 O O . LYS A 1 117 ? 0.467 6.143 15.066 1.00 66.12 117 LYS A O 1
ATOM 964 N N . VAL A 1 118 ? -1.673 6.345 15.722 1.00 68.44 118 VAL A N 1
ATOM 965 C CA . VAL A 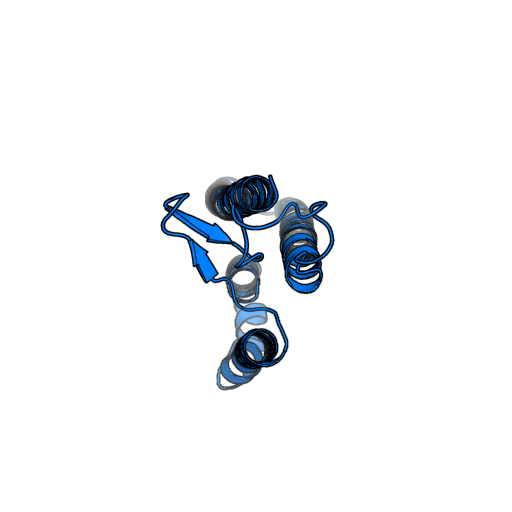1 118 ? -2.249 6.235 14.364 1.00 68.44 118 VAL A CA 1
ATOM 966 C C . VAL A 1 118 ? -1.785 7.376 13.465 1.00 68.44 118 VAL A C 1
ATOM 968 O O . VAL A 1 118 ? -1.382 7.140 12.330 1.00 68.44 118 VAL A O 1
ATOM 971 N N . ASN A 1 119 ? -1.776 8.609 13.976 1.00 67.38 119 ASN A N 1
ATOM 972 C CA . ASN A 1 119 ? -1.365 9.782 13.204 1.00 67.38 119 ASN A CA 1
ATOM 973 C C . ASN A 1 119 ? 0.124 9.718 12.806 1.00 67.38 119 ASN A C 1
ATOM 975 O O . ASN A 1 119 ? 0.493 10.100 11.697 1.00 67.38 119 ASN A O 1
ATOM 979 N N . TRP A 1 120 ? 0.983 9.170 13.673 1.00 69.25 120 TRP A N 1
ATOM 980 C CA . TRP A 1 120 ? 2.379 8.886 13.331 1.00 69.25 120 TRP A CA 1
ATOM 981 C C . TRP A 1 120 ? 2.517 7.787 12.270 1.00 69.25 120 TRP A C 1
ATOM 983 O O . TRP A 1 120 ? 3.276 7.965 11.320 1.00 69.25 120 TRP A O 1
ATOM 993 N N . MET A 1 121 ? 1.761 6.690 12.379 1.00 67.25 121 MET A N 1
ATOM 994 C CA . MET A 1 121 ? 1.804 5.592 11.401 1.00 67.25 121 MET A CA 1
ATOM 995 C C . MET A 1 121 ? 1.330 6.041 10.009 1.00 67.25 121 MET A C 1
ATOM 997 O O . MET A 1 121 ? 2.015 5.774 9.023 1.00 67.25 121 MET A O 1
ATOM 1001 N N . CYS A 1 122 ? 0.244 6.819 9.932 1.00 66.06 122 CYS A N 1
ATOM 1002 C CA . CYS A 1 122 ? -0.228 7.438 8.689 1.00 66.06 122 CYS A CA 1
ATOM 1003 C C . CYS A 1 122 ? 0.835 8.321 8.038 1.00 66.06 122 CYS A C 1
ATOM 1005 O O . CYS A 1 122 ? 1.069 8.229 6.837 1.00 66.06 122 CYS A O 1
ATOM 1007 N N . LYS A 1 123 ? 1.490 9.183 8.826 1.00 69.75 123 LYS A N 1
ATOM 1008 C CA . LYS A 1 123 ? 2.529 10.074 8.302 1.00 69.75 123 LYS A CA 1
ATOM 1009 C C . LYS A 1 123 ? 3.696 9.284 7.721 1.00 69.75 123 LYS A C 1
ATOM 1011 O O . LYS A 1 123 ? 4.198 9.665 6.670 1.00 69.75 123 LYS A O 1
ATOM 1016 N N . VAL A 1 124 ? 4.113 8.189 8.354 1.00 74.88 124 VAL A N 1
ATOM 1017 C CA . VAL A 1 124 ? 5.206 7.351 7.836 1.00 74.88 124 VAL A CA 1
ATOM 1018 C C . VAL A 1 124 ? 4.814 6.674 6.516 1.00 74.88 124 VAL A C 1
ATOM 1020 O O . VAL A 1 124 ? 5.573 6.764 5.552 1.00 74.88 124 VAL A O 1
ATOM 1023 N N . GLU A 1 125 ? 3.622 6.071 6.425 1.00 72.50 125 GLU A N 1
ATOM 1024 C CA . GLU A 1 125 ? 3.153 5.433 5.180 1.00 72.50 125 GLU A CA 1
ATOM 1025 C C . GLU A 1 125 ? 2.965 6.448 4.040 1.00 72.50 125 GLU A C 1
ATOM 1027 O O . GLU A 1 125 ? 3.382 6.188 2.911 1.00 72.50 125 GLU A O 1
ATOM 1032 N N . GLN A 1 126 ? 2.418 7.635 4.327 1.00 69.38 126 GLN A N 1
ATOM 1033 C CA . GLN A 1 126 ? 2.224 8.677 3.316 1.00 69.38 126 GLN A CA 1
ATOM 1034 C C . GLN A 1 126 ? 3.561 9.206 2.775 1.00 69.38 126 GLN A C 1
ATOM 1036 O O . GLN A 1 126 ? 3.689 9.409 1.571 1.00 69.38 126 GLN A O 1
ATOM 1041 N N . 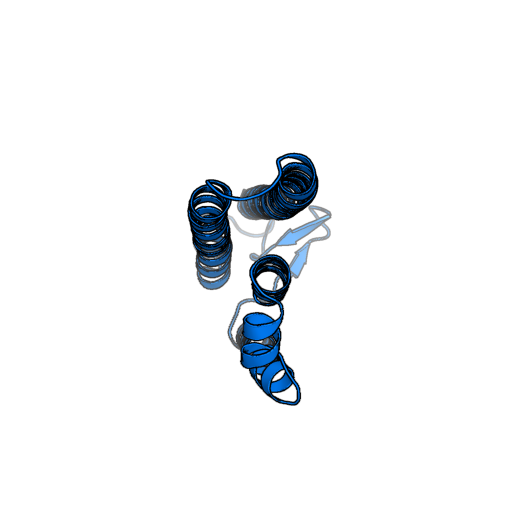ASN A 1 127 ? 4.567 9.390 3.640 1.00 71.44 127 ASN A N 1
ATOM 1042 C CA . ASN A 1 127 ? 5.901 9.837 3.226 1.00 71.44 127 ASN A CA 1
ATOM 1043 C C . ASN A 1 127 ? 6.631 8.789 2.368 1.00 71.44 127 ASN A C 1
ATOM 1045 O O . ASN A 1 127 ? 7.360 9.140 1.445 1.00 71.44 127 ASN A O 1
ATOM 1049 N N . PHE A 1 128 ? 6.419 7.498 2.628 1.00 77.31 128 PHE A N 1
ATOM 1050 C CA . PHE A 1 128 ? 6.975 6.441 1.782 1.00 77.31 128 PHE A CA 1
ATOM 1051 C C . PHE A 1 128 ? 6.344 6.440 0.378 1.00 77.31 128 PHE A C 1
ATOM 1053 O O . PHE A 1 128 ? 7.043 6.292 -0.624 1.00 77.31 128 PHE A O 1
ATOM 1060 N N . LEU A 1 129 ? 5.029 6.669 0.289 1.00 71.50 129 LEU A N 1
ATOM 1061 C CA . LEU A 1 129 ? 4.302 6.738 -0.983 1.00 71.50 129 LEU A CA 1
ATOM 1062 C C . LEU A 1 129 ? 4.655 7.995 -1.793 1.00 71.50 129 LEU A C 1
ATOM 1064 O O . LEU A 1 129 ? 4.754 7.924 -3.021 1.00 71.50 129 LEU A O 1
ATOM 1068 N N . THR A 1 130 ? 4.896 9.135 -1.137 1.00 73.12 130 THR A N 1
ATOM 1069 C CA . THR A 1 130 ? 5.368 10.348 -1.825 1.00 73.12 130 THR A CA 1
ATOM 1070 C C . THR A 1 130 ? 6.795 10.184 -2.332 1.00 73.12 130 THR A C 1
ATOM 1072 O O . THR A 1 130 ? 7.059 10.547 -3.475 1.00 73.12 130 THR A O 1
ATOM 1075 N N . LEU A 1 131 ? 7.688 9.559 -1.558 1.00 79.56 131 LEU A N 1
ATOM 1076 C CA . LEU A 1 131 ? 9.032 9.194 -2.018 1.00 79.56 131 LEU A CA 1
ATOM 1077 C C . LEU A 1 131 ? 8.973 8.250 -3.222 1.00 79.56 131 LEU A C 1
ATOM 1079 O O . LEU A 1 131 ? 9.622 8.513 -4.228 1.00 79.56 131 LEU A O 1
ATOM 1083 N N . SER A 1 132 ? 8.142 7.206 -3.166 1.00 75.00 132 SER A N 1
ATOM 1084 C CA . SER A 1 132 ? 7.940 6.289 -4.295 1.00 75.00 132 SER A CA 1
ATOM 1085 C C . SER A 1 132 ? 7.410 7.007 -5.544 1.00 75.00 132 SER A C 1
ATOM 1087 O O . SER A 1 132 ? 7.876 6.737 -6.648 1.00 75.00 132 SER A O 1
ATOM 1089 N N . SER A 1 133 ? 6.504 7.975 -5.379 1.00 72.81 133 SER A N 1
ATOM 1090 C CA . SER A 1 133 ? 5.959 8.773 -6.487 1.00 72.81 133 SER A CA 1
ATOM 1091 C C . SER A 1 133 ? 6.993 9.730 -7.089 1.00 72.81 133 SER A C 1
ATOM 1093 O O . SER A 1 133 ? 7.072 9.853 -8.308 1.00 72.81 133 SER A O 1
ATOM 1095 N N . ILE A 1 134 ? 7.814 10.382 -6.258 1.00 77.50 134 ILE A N 1
ATOM 1096 C CA . ILE A 1 134 ? 8.913 11.252 -6.709 1.00 77.50 134 ILE A CA 1
ATOM 1097 C C . ILE A 1 134 ? 9.949 10.427 -7.470 1.00 77.50 134 ILE A C 1
ATOM 1099 O O . ILE A 1 134 ? 10.362 10.812 -8.562 1.00 77.50 134 ILE A O 1
ATOM 1103 N N . ILE A 1 135 ? 10.309 9.263 -6.927 1.00 76.12 135 ILE A N 1
ATOM 1104 C CA . ILE A 1 135 ? 11.204 8.312 -7.582 1.00 76.12 135 ILE A CA 1
ATOM 1105 C C . ILE A 1 135 ? 10.603 7.881 -8.927 1.00 76.12 135 ILE A C 1
ATOM 1107 O O . ILE A 1 135 ? 11.277 7.967 -9.946 1.00 76.12 135 ILE A O 1
ATOM 1111 N N . TYR A 1 136 ? 9.319 7.522 -8.979 1.00 71.94 136 TYR A N 1
ATOM 1112 C CA . TYR A 1 136 ? 8.652 7.137 -10.225 1.00 71.94 136 TYR A CA 1
ATOM 1113 C C . TYR A 1 136 ? 8.647 8.256 -11.280 1.00 71.94 136 TYR A C 1
ATOM 1115 O O . TYR A 1 136 ? 8.877 7.990 -12.457 1.00 71.94 136 TYR A O 1
ATOM 1123 N N . ILE A 1 137 ? 8.431 9.512 -10.875 1.00 70.38 137 ILE A N 1
ATOM 1124 C CA . ILE A 1 137 ? 8.519 10.673 -11.774 1.00 70.38 137 ILE A CA 1
ATOM 1125 C C . ILE A 1 137 ? 9.958 10.859 -12.272 1.00 70.38 137 ILE A C 1
ATOM 1127 O O . ILE A 1 137 ? 10.157 11.078 -13.462 1.00 70.38 137 ILE A O 1
ATOM 1131 N N . SER A 1 138 ? 10.957 10.702 -11.399 1.00 68.56 138 SER A N 1
ATOM 1132 C CA . SER A 1 138 ? 12.375 10.787 -11.778 1.00 68.56 138 SER A CA 1
ATOM 1133 C C . SER A 1 138 ? 12.847 9.643 -12.680 1.00 68.56 138 SER A C 1
ATOM 1135 O O . SER A 1 138 ? 13.789 9.820 -13.434 1.00 68.56 138 SER A O 1
ATOM 1137 N N . MET A 1 139 ? 12.188 8.481 -12.625 1.00 65.62 139 MET A N 1
ATOM 1138 C CA . MET A 1 139 ? 12.435 7.346 -13.523 1.00 65.62 139 MET A CA 1
ATOM 1139 C C . MET A 1 139 ? 11.721 7.491 -14.876 1.00 65.62 139 MET A C 1
ATOM 1141 O O . MET A 1 139 ? 11.953 6.692 -15.783 1.00 65.62 139 MET A O 1
ATOM 1145 N N . ARG A 1 140 ? 10.787 8.442 -14.988 1.00 60.12 140 ARG A N 1
ATOM 1146 C CA . ARG A 1 140 ? 10.027 8.729 -16.210 1.00 60.12 140 ARG A CA 1
ATOM 1147 C C . ARG A 1 140 ? 10.610 9.904 -17.004 1.00 60.12 140 ARG A C 1
ATOM 1149 O O . ARG A 1 140 ? 10.430 9.922 -18.219 1.00 60.12 140 ARG A O 1
ATOM 1156 N N . LEU A 1 141 ? 11.202 10.881 -16.313 1.00 51.25 141 LEU A N 1
ATOM 1157 C CA . LEU A 1 141 ? 11.951 12.007 -16.889 1.00 51.25 141 LEU A CA 1
ATOM 1158 C C . LEU A 1 141 ? 13.310 11.542 -17.418 1.00 51.25 141 LEU A C 1
ATOM 1160 O O . LEU A 1 141 ? 13.729 12.108 -18.448 1.00 51.25 141 LEU A O 1
#

pLDDT: mean 74.25, std 7.58, range [51.25, 88.19]

Organism: NCBI:txid310955

=== Feature glossary ===
Reading guide. The protein is described through the following features:

Foldseek 3Di. A 3Di character summarizes, for each residue, the relative orientation of the Cα frame of its nearest spatial neighbor. Because it encodes fold topology rather than chemistry, 3Di alignments detect remote structural similarity that sequence alignment misses.

Contact-map, Ramachandran, and PAE plots. Plot images: a contact map (which residues are close in 3D, as an N×N binary image), a Ramachandran scatter (backbone torsion angles, revealing secondary-structure composition at a glance), and — for AlphaFold struc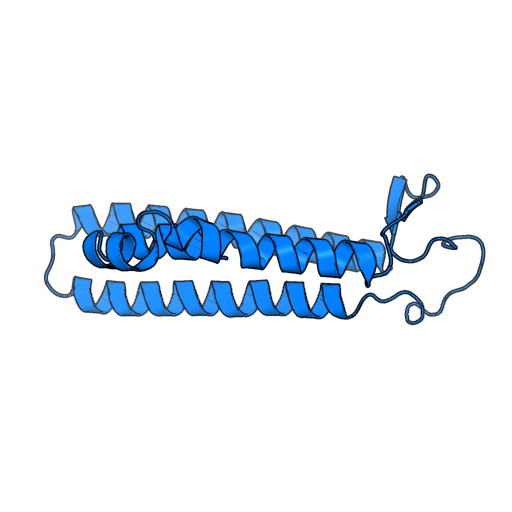tures — a PAE heatmap (pairwise prediction confidence).

Radius of gyration, Cα contacts, bounding box. Radius of gyration (Rg) is the root-mean-square distance of Cα atoms from their centroid — a single number for overall size and compactness. A globular domain of N residues has Rg ≈ 2.2·N^0.38 Å; an extended or disordered chain has a much larger Rg. The Cα contact count is the number of residue pairs whose Cα atoms are within 8 Å and are more than four positions apart in sequence — a standard proxy for tertiary packing density. The bounding box is the smallest axis-aligned box enclosing all Cα atoms.

Secondary structure (8-state, DSSP). Eight-state secondary structure (DSSP): H is the canonical α-helix, G the tighter 3₁₀-helix, I the wider π-helix; E/B are β-structure, T and S are turns and bends, and '-' is everything else. DSSP derives these from the pattern of main-chain N–H···O=C hydrogen bonds, not from the sequence.

B-factor. B-factor (Debye–Waller factor) reflects atomic displacement in the crystal lattice. It is an experimental observable (units Å²), not a prediction; low values mean the atom is pinned down, high values mean it moves or is heterogeneous across the crystal.

pLDDT. pLDDT is the predicted lDDT-Cα score: AlphaFold's confidence that the local environment of each residue (all inter-atomic distances within 15 Å) is correctly placed. It is a per-residue number between 0 and 100, with higher meaning more reliable.

Nearest PDB structures. Nearest PDB neighbors are the top structural matches found by Foldseek when searching this structure against the entire Protein Data Bank. Each hit reports a TM-score (0 to 1; >0.5 almost always implies the same fold) and an E-value. These are *structural* homologs — they may share no detectable sequence similarity.

Solvent-accessible surface area. Accessible surface area quantifies burial. A residue with SASA near zero is packed into the hydrophobic core; one with SASA >100 Å² sits on the surface. Computed here via the Shrake–Rupley numerical algorithm with a 1.4 Å probe.

Rendered structure images. Structure images are PyMOL renders from six orthogonal camera directions. Cartoon representation draws helices as coils and strands as arrows; sticks shows the backbone as bonds; surface shows the solvent-excluded envelope. Rainbow coloring maps sequence position to hue (blue→red, N→C); chain coloring assigns a distinct color per polypeptide.

Backbone torsions (φ/ψ). φ (phi) and ψ (psi) are the two rotatable backbone dihedrals per residue: φ is the C(i-1)–N–Cα–C torsion, ψ is the N–Cα–C–N(i+1) torsion, both in degrees on (−180°, 180°]. α-helical residues cluster near (−60°, −45°); β-strand residues near (−120°, +130°). A Ramachandran plot is simply a scatter of (φ, ψ) for every residue.

Predicted aligned error. Predicted Aligned Error (PAE) is an AlphaFold confidence matrix: entry (i, j) is the expected error in the position of residue j, in ångströms, when the prediction is superimposed on the true structure at residue i. Low PAE within a block of residues means that block is internally rigid and well-predicted; high PAE between two blocks means their relative placement is uncertain even if each block individually is confident.

mmCIF coordinates. Structure coordinates are given as an mmCIF _atom_site loop: one row per atom with element, residue name, chain id, sequence number, and x/y/z position in Å. Only the four main-chain atoms per residue are included here; side chains are omitted to keep the record compact.

InterPro / GO / CATH / organism. Database cross-references. InterPro integrates a dozen domain/family signature databases into unified entries with residue-range hits. GO terms attach function/process/location labels with evidence codes. CATH codes position the fold in a four-level structural taxonomy. Organism is the NCBI-taxonomy species name.

Secondary structure (3-state, P-SEA). SS3 is a coarse helix/strand/coil call (letters a/b/c) made by the P-SEA algorithm from inter-Cα distances and dihedrals. It is less detailed than DSSP but needs only Cα positions.

Sequence. Sequence gives the chain of amino acids in standard one-letter code (A=alanine, C=cysteine, …, Y=tyrosine), read N→C. It is the only feature that is directly encoded by the gene; all structural features are derived from the folded form of this sequence.